Protein AF-A0A960V894-F1 (afdb_monomer)

Mean predicted aligned error: 13.28 Å

pLDDT: mean 76.88, std 22.73, range [35.38, 96.81]

Solvent-accessible surface area (backbone atoms only — not comparable to full-atom values): 5362 Å² total; per-residue (Å²): 136,83,82,76,87,77,82,86,88,78,90,79,91,83,80,86,87,90,86,88,84,77,73,67,67,68,56,49,56,51,51,36,50,52,32,41,54,51,19,45,75,71,58,40,31,44,65,46,97,83,51,54,31,38,32,39,60,54,103,63,78,44,74,48,73,46,79,50,74,67,46,54,55,51,49,15,52,52,34,47,70,73,75,107

Foldseek 3Di:
DDDDDDDDDDDDDDDDDDDPPDPPPVVVVVLLVVLLVVCCVVVQKDADPVSQKIWGPDVDIDIDGPPDVVVSVVSSVSSVVVVD

Nearest PDB structures (foldseek):
  5vfy-assembly2_D  TM=4.022E-01  e=5.514E-01  Clostridium perfringens
  6rmo-assembly1_D  TM=3.482E-01  e=7.193E-01  Plasmodium falciparum 3D7
  1ve3-assembly1_A-3  TM=4.683E-01  e=3.105E+00  Pyrococcus horikoshii

Radius of gyration: 23.85 Å; Cα contacts (8 Å, |Δi|>4): 69; chains: 1; bounding box: 37×62×56 Å

Sequence (84 aa):
MYENFMFFKKRTAIKIMTNKQTNTIQDNDSIFKTNIERGIKDKIIIFNDDSSKITYNCSRKYTTSFKNPEEKVRASYFVELVLD

Structure (mmCIF, N/CA/C/O backbone):
data_AF-A0A960V894-F1
#
_entry.id   AF-A0A960V894-F1
#
loop_
_atom_site.group_PDB
_atom_site.id
_atom_site.type_symbol
_atom_site.label_atom_id
_atom_site.label_alt_id
_atom_site.label_comp_id
_atom_site.label_asym_id
_atom_site.label_entity_id
_atom_site.label_seq_id
_atom_site.pdbx_PDB_ins_code
_atom_site.Cartn_x
_atom_site.Cartn_y
_atom_site.Cartn_z
_atom_site.occupancy
_atom_site.B_iso_or_equiv
_atom_site.auth_seq_id
_atom_site.auth_comp_id
_atom_site.auth_asym_id
_atom_site.auth_atom_id
_atom_site.pdbx_PDB_model_num
ATOM 1 N N . MET A 1 1 ? 22.560 49.814 -37.568 1.00 36.25 1 MET A N 1
ATOM 2 C CA . MET A 1 1 ? 22.103 48.824 -38.565 1.00 36.25 1 MET A CA 1
ATOM 3 C C . MET A 1 1 ? 23.060 47.643 -38.494 1.00 36.25 1 MET A C 1
ATOM 5 O O . MET A 1 1 ? 24.236 47.869 -38.258 1.00 36.25 1 MET A O 1
ATOM 9 N N . TYR A 1 2 ? 22.510 46.434 -38.520 1.00 36.06 2 TYR A N 1
ATOM 10 C CA . TYR A 1 2 ? 23.016 45.221 -37.877 1.00 36.06 2 TYR A CA 1
ATOM 11 C C . TYR A 1 2 ? 24.203 44.570 -38.589 1.00 36.06 2 TYR A C 1
ATOM 13 O O . TYR A 1 2 ? 24.152 44.345 -39.795 1.00 36.06 2 TYR A O 1
ATOM 21 N N . GLU A 1 3 ? 25.215 44.204 -37.801 1.00 43.00 3 GLU A N 1
ATOM 22 C CA . GLU A 1 3 ? 26.241 43.248 -38.203 1.00 43.00 3 GLU A CA 1
ATOM 23 C C . GLU A 1 3 ? 25.692 41.823 -38.177 1.00 43.00 3 GLU A C 1
ATOM 25 O O . GLU A 1 3 ? 24.854 41.445 -37.355 1.00 43.00 3 GLU A O 1
ATOM 30 N N . ASN A 1 4 ? 26.153 41.074 -39.167 1.00 38.78 4 ASN A N 1
ATOM 31 C CA . ASN A 1 4 ? 25.526 39.885 -39.699 1.00 38.78 4 ASN A CA 1
ATOM 32 C C . ASN A 1 4 ? 25.528 38.705 -38.727 1.00 38.78 4 ASN A C 1
ATOM 34 O O . ASN A 1 4 ? 26.549 38.323 -38.158 1.00 38.78 4 ASN A O 1
ATOM 38 N N . PHE A 1 5 ? 24.357 38.076 -38.644 1.00 41.62 5 PHE A N 1
ATOM 39 C CA . PHE A 1 5 ? 24.098 36.803 -37.988 1.00 41.62 5 PHE A CA 1
ATOM 40 C C . PHE A 1 5 ? 25.083 35.741 -38.505 1.00 41.62 5 PHE A C 1
ATOM 42 O O . PHE A 1 5 ? 25.057 35.318 -39.664 1.00 41.62 5 PHE A O 1
ATOM 49 N N . MET A 1 6 ? 26.009 35.372 -37.628 1.00 39.53 6 MET A N 1
ATOM 50 C CA . MET A 1 6 ? 27.154 34.518 -37.894 1.00 39.53 6 MET A CA 1
ATOM 51 C C . MET A 1 6 ? 26.714 33.068 -38.150 1.00 39.53 6 MET A C 1
ATOM 53 O O . MET A 1 6 ? 26.246 32.361 -37.266 1.00 39.53 6 MET A O 1
ATOM 57 N N . PHE A 1 7 ? 26.870 32.640 -39.400 1.00 35.38 7 PHE A N 1
ATOM 58 C CA . PHE A 1 7 ? 27.586 31.424 -39.797 1.00 35.38 7 PHE A CA 1
ATOM 59 C C . PHE A 1 7 ? 27.664 30.268 -38.765 1.00 35.38 7 PHE A C 1
ATOM 61 O O . PHE A 1 7 ? 28.588 30.204 -37.959 1.00 35.38 7 PHE A O 1
ATOM 68 N N . PHE A 1 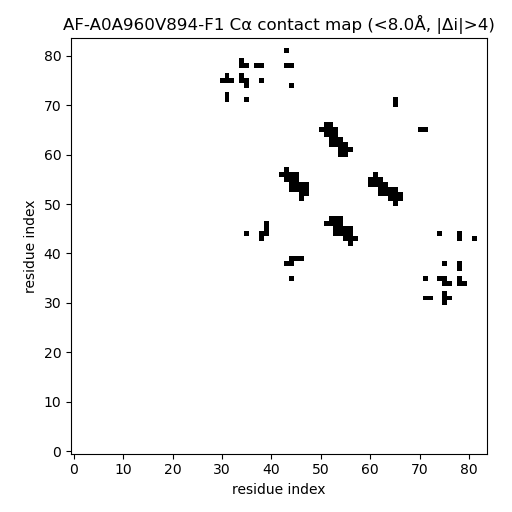8 ? 26.845 29.223 -38.941 1.00 36.91 8 PHE A N 1
ATOM 69 C CA . PHE A 1 8 ? 27.371 27.857 -38.825 1.00 36.91 8 PHE A CA 1
ATOM 70 C C . PHE A 1 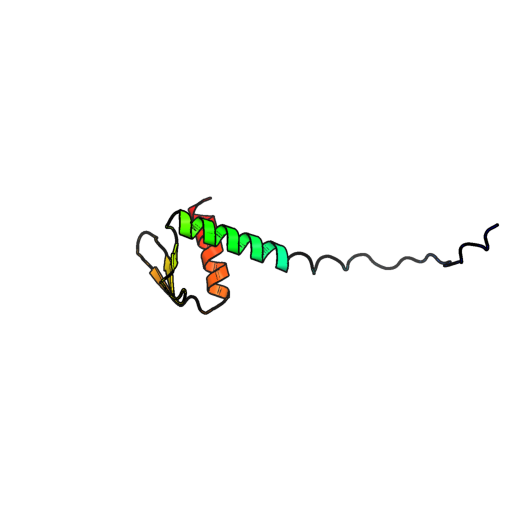8 ? 26.845 26.968 -39.953 1.00 36.91 8 PHE A C 1
ATOM 72 O O . PHE A 1 8 ? 25.723 26.468 -39.979 1.00 36.91 8 PHE A O 1
ATOM 79 N N . LYS A 1 9 ? 27.713 26.841 -40.951 1.00 44.47 9 LYS A N 1
ATOM 80 C CA . LYS A 1 9 ? 27.577 26.062 -42.173 1.00 44.47 9 LYS A CA 1
ATOM 81 C C . LYS A 1 9 ? 28.071 24.642 -41.873 1.00 44.47 9 LYS A C 1
ATOM 83 O O . LYS A 1 9 ? 29.249 24.491 -41.572 1.00 44.47 9 LYS A O 1
A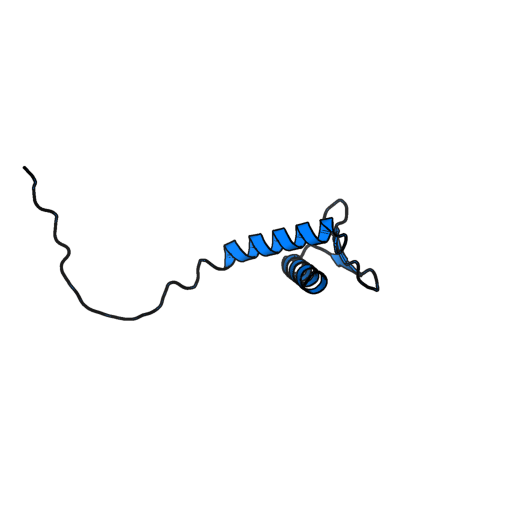TOM 88 N N . LYS A 1 10 ? 27.217 23.624 -42.037 1.00 39.50 10 LYS A N 1
ATOM 89 C CA . LYS A 1 10 ? 27.426 22.442 -42.913 1.00 39.50 10 LYS A CA 1
ATOM 90 C C . LYS A 1 10 ? 26.556 21.250 -42.489 1.00 39.50 10 LYS A C 1
ATOM 92 O O . LYS A 1 10 ? 26.699 20.675 -41.420 1.00 39.50 10 LYS A O 1
ATOM 97 N N . ARG A 1 11 ? 25.689 20.871 -43.427 1.00 49.03 11 ARG A N 1
ATOM 98 C CA . ARG A 1 11 ? 25.021 19.575 -43.565 1.00 49.03 11 ARG A CA 1
ATOM 99 C C . ARG A 1 11 ? 26.047 18.437 -43.551 1.00 49.03 11 ARG A C 1
ATOM 101 O O . ARG A 1 11 ? 26.966 18.527 -44.354 1.00 49.03 11 ARG A O 1
ATOM 108 N N . THR A 1 12 ? 25.806 17.364 -42.792 1.00 37.12 12 THR A N 1
ATOM 109 C CA . THR A 1 12 ? 25.947 15.969 -43.270 1.00 37.12 12 THR A CA 1
ATOM 110 C C . THR A 1 12 ? 25.331 14.995 -42.263 1.00 37.12 12 THR A C 1
ATOM 112 O O . THR A 1 12 ? 25.593 15.080 -41.070 1.00 37.12 12 THR A O 1
ATOM 115 N N . ALA A 1 13 ? 24.475 14.103 -42.758 1.00 50.09 13 ALA A N 1
ATOM 116 C CA . ALA A 1 13 ? 23.750 13.088 -42.002 1.00 50.09 13 ALA A CA 1
ATOM 117 C C . ALA A 1 13 ? 24.680 12.087 -41.300 1.00 50.09 13 ALA A C 1
ATOM 119 O O . ALA A 1 13 ? 25.642 11.666 -41.925 1.00 50.09 13 ALA A O 1
ATOM 120 N N . ILE A 1 14 ? 24.328 11.654 -40.079 1.00 41.84 14 ILE A N 1
ATOM 121 C CA . ILE A 1 14 ? 24.568 10.310 -39.513 1.00 41.84 14 ILE A CA 1
ATOM 122 C C . ILE A 1 14 ? 23.589 10.103 -38.330 1.00 41.84 14 ILE A C 1
ATOM 124 O O . ILE A 1 14 ? 23.656 10.791 -37.320 1.00 41.84 14 ILE A O 1
ATOM 128 N N . LYS A 1 15 ? 22.706 9.107 -38.500 1.00 42.12 15 LYS A N 1
ATOM 129 C CA . LYS A 1 15 ? 22.197 8.162 -37.484 1.00 42.12 15 LYS A CA 1
ATOM 130 C C . LYS A 1 15 ? 21.233 8.656 -36.385 1.00 42.12 15 LYS A C 1
ATOM 132 O O . LYS A 1 15 ? 21.602 9.082 -35.302 1.00 42.12 15 LYS A O 1
ATOM 137 N N . ILE A 1 16 ? 19.956 8.465 -36.708 1.00 50.09 16 ILE A N 1
ATOM 138 C CA . ILE A 1 16 ? 18.854 7.946 -35.880 1.00 50.09 16 ILE A CA 1
ATOM 139 C C . ILE A 1 16 ? 19.261 7.417 -34.478 1.00 50.09 16 ILE A C 1
ATOM 141 O O . ILE A 1 16 ? 20.153 6.580 -34.365 1.00 50.09 16 ILE A O 1
ATOM 145 N N . MET A 1 17 ? 18.462 7.813 -33.472 1.00 51.41 17 MET A N 1
ATOM 146 C CA . MET A 1 17 ? 18.284 7.231 -32.123 1.00 51.41 17 MET A CA 1
ATOM 147 C C . MET A 1 17 ? 19.392 7.430 -31.079 1.00 51.41 17 MET A C 1
ATOM 149 O O . MET A 1 17 ? 20.172 6.522 -30.840 1.00 51.41 17 MET A O 1
ATOM 153 N N . THR A 1 18 ? 19.289 8.512 -30.302 1.00 46.69 18 THR A N 1
ATOM 154 C CA . THR A 1 18 ? 19.527 8.493 -28.841 1.00 46.69 18 THR A CA 1
ATOM 155 C C . THR A 1 18 ? 18.796 9.667 -28.182 1.00 46.69 18 THR A C 1
ATOM 157 O O . THR A 1 18 ? 19.373 10.724 -27.972 1.00 46.69 18 THR A O 1
ATOM 160 N N . ASN A 1 19 ? 17.502 9.507 -27.900 1.00 51.47 19 ASN A N 1
ATOM 161 C CA . ASN A 1 19 ? 16.804 10.239 -26.832 1.00 51.47 19 ASN A CA 1
ATOM 162 C C . ASN A 1 19 ? 15.491 9.505 -26.517 1.00 51.47 19 ASN A C 1
ATOM 164 O O . ASN A 1 19 ? 14.398 9.958 -26.834 1.00 51.47 19 ASN A O 1
ATOM 168 N N . LYS A 1 20 ? 15.607 8.295 -25.960 1.00 49.78 20 LYS A N 1
ATOM 169 C CA . LYS A 1 20 ? 14.464 7.530 -25.426 1.00 49.78 20 LYS A CA 1
ATOM 170 C C . LYS A 1 20 ? 14.777 6.940 -24.049 1.00 49.78 20 LYS A C 1
ATOM 172 O O . LYS A 1 20 ? 14.280 5.876 -23.702 1.00 49.78 20 LYS A O 1
ATOM 177 N N . GLN A 1 21 ? 15.657 7.587 -23.285 1.00 50.25 21 GLN A N 1
ATOM 178 C CA . GLN A 1 21 ? 16.135 7.010 -22.030 1.00 50.25 21 GLN A CA 1
ATOM 179 C C . GLN A 1 21 ? 16.481 8.072 -20.986 1.00 50.25 21 GLN A C 1
ATOM 181 O O . GLN A 1 21 ? 17.565 8.060 -20.424 1.00 50.25 21 GLN A O 1
ATOM 186 N N . THR A 1 22 ? 15.553 8.998 -20.741 1.00 40.50 22 THR A N 1
ATOM 187 C CA . THR A 1 22 ? 15.602 9.900 -19.571 1.00 40.50 22 THR A CA 1
ATOM 188 C C . THR A 1 22 ? 14.222 10.289 -19.018 1.00 40.50 22 THR A C 1
ATOM 190 O O . THR A 1 22 ? 14.152 10.675 -17.860 1.00 40.50 22 THR A O 1
ATOM 193 N N . ASN A 1 23 ? 13.118 10.115 -19.762 1.00 47.09 23 ASN A N 1
ATOM 194 C CA . ASN A 1 23 ? 11.776 10.520 -19.294 1.00 47.09 23 ASN A CA 1
ATOM 195 C C . ASN A 1 23 ? 10.994 9.453 -18.501 1.00 47.09 23 ASN A C 1
ATOM 197 O O . ASN A 1 23 ? 9.977 9.770 -17.909 1.00 47.09 23 ASN A O 1
ATOM 201 N N . THR A 1 24 ? 11.429 8.192 -18.444 1.00 49.25 24 THR A N 1
ATOM 202 C CA . THR A 1 24 ? 10.592 7.115 -17.872 1.00 49.25 24 THR A CA 1
ATOM 203 C C . THR A 1 24 ? 10.691 6.962 -16.353 1.00 49.25 24 THR A C 1
ATOM 205 O O . THR A 1 24 ? 9.825 6.338 -15.754 1.00 49.25 24 THR A O 1
ATOM 208 N N . ILE A 1 25 ? 11.734 7.476 -15.698 1.00 52.00 25 ILE A N 1
ATOM 209 C CA . ILE A 1 25 ? 11.960 7.206 -14.265 1.00 52.00 25 ILE A CA 1
ATOM 210 C C . ILE A 1 25 ? 11.124 8.146 -13.381 1.00 52.00 25 ILE A C 1
ATOM 212 O O . ILE A 1 25 ? 10.564 7.701 -12.384 1.00 52.00 25 ILE A O 1
ATOM 216 N N . GLN A 1 26 ? 10.976 9.416 -13.772 1.00 51.88 26 GLN A N 1
ATOM 217 C CA . GLN A 1 26 ? 10.185 10.394 -13.011 1.00 51.88 26 GLN A CA 1
ATOM 218 C C . GLN A 1 26 ? 8.674 10.140 -13.095 1.00 51.88 26 GLN A C 1
ATOM 220 O O . GLN A 1 26 ? 7.983 10.277 -12.087 1.00 51.88 26 GLN A O 1
ATOM 225 N N . ASP A 1 27 ? 8.170 9.709 -14.254 1.00 59.84 27 ASP A N 1
ATOM 226 C CA . ASP A 1 27 ? 6.735 9.472 -14.451 1.00 59.84 27 ASP A CA 1
ATOM 227 C C . ASP A 1 27 ? 6.224 8.303 -13.593 1.00 59.84 27 ASP A C 1
ATOM 229 O O . ASP A 1 27 ? 5.179 8.406 -12.944 1.00 59.84 27 ASP A O 1
ATOM 233 N N . ASN A 1 28 ? 7.005 7.220 -13.512 1.00 67.69 28 ASN A N 1
ATOM 234 C CA . ASN A 1 28 ? 6.640 6.015 -12.763 1.00 67.69 28 ASN A CA 1
ATOM 235 C C . ASN A 1 28 ? 6.575 6.247 -11.251 1.00 67.69 28 ASN A C 1
ATOM 237 O O . ASN A 1 28 ? 5.698 5.704 -10.583 1.00 67.69 28 ASN A O 1
ATOM 241 N N . ASP A 1 29 ? 7.455 7.084 -10.700 1.00 76.06 29 ASP A N 1
ATOM 242 C CA . ASP A 1 29 ? 7.423 7.394 -9.270 1.00 76.06 29 ASP A CA 1
ATOM 243 C C . ASP A 1 29 ? 6.132 8.117 -8.862 1.00 76.06 29 ASP A C 1
ATOM 245 O O . ASP A 1 29 ? 5.625 7.888 -7.757 1.00 76.06 29 ASP A O 1
ATOM 249 N N . SER A 1 30 ? 5.578 8.943 -9.758 1.00 83.25 30 SER A N 1
ATOM 250 C CA . SER A 1 30 ? 4.282 9.591 -9.542 1.00 83.25 30 SER A CA 1
ATOM 251 C C . SER A 1 30 ? 3.135 8.577 -9.559 1.00 83.25 30 SER A C 1
ATOM 253 O O . SER A 1 30 ? 2.313 8.583 -8.644 1.00 83.25 30 SER A O 1
ATOM 255 N N . ILE A 1 31 ? 3.144 7.638 -10.514 1.00 88.00 31 ILE A N 1
ATOM 256 C CA . ILE A 1 31 ? 2.126 6.586 -10.654 1.00 88.00 31 ILE A CA 1
ATOM 257 C C . ILE A 1 31 ? 2.134 5.678 -9.426 1.00 88.00 31 ILE A C 1
ATOM 259 O O . ILE A 1 31 ? 1.090 5.449 -8.815 1.00 88.00 31 ILE A O 1
ATOM 263 N N . PHE A 1 32 ? 3.318 5.224 -9.003 1.00 90.44 32 PHE A N 1
ATOM 264 C CA . PHE A 1 32 ? 3.455 4.391 -7.813 1.00 90.44 32 PHE A CA 1
ATOM 265 C C . PHE A 1 32 ? 2.915 5.097 -6.575 1.00 90.44 32 PHE A C 1
ATOM 267 O O . PHE A 1 32 ? 2.184 4.495 -5.794 1.00 90.44 32 PHE A O 1
ATOM 274 N N . LYS A 1 33 ? 3.235 6.382 -6.394 1.00 90.69 33 LYS A N 1
ATOM 275 C CA . LYS A 1 33 ? 2.724 7.158 -5.263 1.00 90.69 33 LYS A CA 1
ATOM 276 C C . LYS A 1 33 ? 1.197 7.264 -5.302 1.00 90.69 33 LYS A C 1
ATOM 278 O O . LYS A 1 33 ? 0.555 6.987 -4.293 1.00 90.69 33 LYS A O 1
ATOM 283 N N . THR A 1 34 ? 0.622 7.598 -6.455 1.00 93.50 34 THR A N 1
ATOM 284 C CA . THR A 1 34 ? -0.832 7.701 -6.627 1.00 93.50 34 THR A CA 1
ATOM 285 C C . THR A 1 34 ? -1.535 6.377 -6.344 1.00 93.50 34 THR A C 1
ATOM 287 O O . THR A 1 34 ? -2.532 6.357 -5.625 1.00 93.50 34 THR A O 1
ATOM 290 N N . ASN A 1 35 ? -1.009 5.262 -6.848 1.00 94.19 35 ASN A N 1
ATOM 291 C CA . ASN A 1 35 ? -1.585 3.942 -6.604 1.00 94.19 35 ASN A CA 1
ATOM 292 C C . ASN A 1 35 ? -1.506 3.564 -5.121 1.00 94.19 35 ASN A C 1
ATOM 294 O O . ASN A 1 35 ? -2.492 3.104 -4.555 1.00 94.19 35 ASN A O 1
ATOM 298 N N . ILE A 1 36 ? -0.384 3.833 -4.451 1.00 93.56 36 ILE A N 1
ATOM 299 C CA . ILE A 1 36 ? -0.256 3.608 -3.005 1.00 93.56 36 ILE A CA 1
ATOM 300 C C . ILE A 1 36 ? -1.283 4.439 -2.223 1.00 9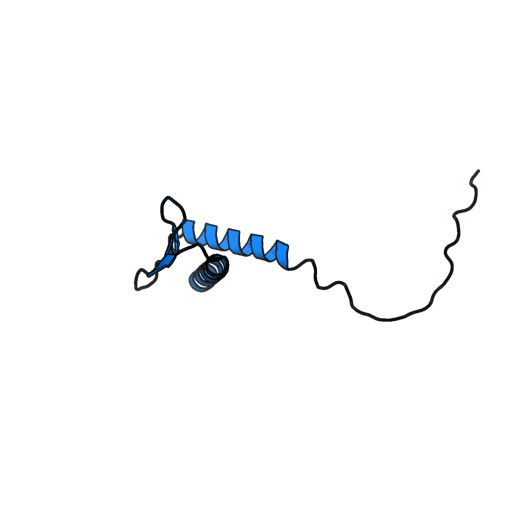3.56 36 ILE A C 1
ATOM 302 O O . ILE A 1 36 ? -1.980 3.903 -1.366 1.00 93.56 36 ILE A O 1
ATOM 306 N N . GLU A 1 37 ? -1.419 5.730 -2.528 1.00 94.62 37 GLU A N 1
ATOM 307 C CA . GLU A 1 37 ? -2.386 6.615 -1.866 1.00 94.62 37 GLU A CA 1
ATOM 308 C C . GLU A 1 37 ? -3.832 6.141 -2.066 1.00 94.62 37 GLU A C 1
ATOM 310 O O . GLU A 1 37 ? -4.606 6.090 -1.105 1.00 94.62 37 GLU A O 1
ATOM 315 N N . ARG A 1 38 ? -4.187 5.723 -3.289 1.00 95.38 38 ARG A N 1
ATOM 316 C CA . ARG A 1 38 ? -5.487 5.099 -3.593 1.00 95.38 38 ARG A CA 1
ATOM 317 C C . ARG A 1 38 ? -5.698 3.833 -2.765 1.00 95.38 38 ARG A C 1
ATOM 319 O O . ARG A 1 38 ? -6.732 3.685 -2.122 1.00 95.38 38 ARG A O 1
ATOM 326 N N . GLY A 1 39 ? -4.693 2.965 -2.704 1.00 95.00 39 GLY A N 1
ATOM 327 C CA . GLY A 1 39 ? -4.758 1.713 -1.955 1.00 95.00 39 GLY A CA 1
ATOM 328 C C . GLY A 1 39 ? -4.933 1.905 -0.450 1.00 95.00 39 GLY A C 1
ATOM 329 O O . GLY A 1 39 ? -5.649 1.129 0.182 1.00 95.00 39 GLY A O 1
ATOM 330 N N . ILE A 1 40 ? -4.316 2.943 0.126 1.00 95.62 40 ILE A N 1
ATOM 331 C CA . ILE A 1 40 ? -4.515 3.321 1.534 1.00 95.62 40 ILE A CA 1
ATOM 332 C C . ILE A 1 40 ? -5.950 3.809 1.747 1.00 95.62 40 ILE A C 1
ATOM 334 O O . ILE A 1 40 ? -6.621 3.374 2.685 1.00 95.62 40 ILE A O 1
ATOM 338 N N . LYS A 1 41 ? -6.433 4.697 0.870 1.00 95.69 41 LYS A N 1
ATOM 339 C CA . LYS A 1 41 ? -7.787 5.261 0.940 1.00 95.69 41 LYS A CA 1
ATOM 340 C C . LYS A 1 41 ? -8.861 4.171 0.893 1.00 95.69 41 LYS A C 1
ATOM 342 O O . LYS A 1 41 ? -9.778 4.187 1.714 1.00 95.69 41 LYS A O 1
ATOM 347 N N . ASP A 1 42 ? -8.700 3.203 -0.004 1.00 95.12 42 ASP A N 1
ATOM 348 C CA . ASP A 1 42 ? -9.651 2.106 -0.208 1.00 95.12 42 ASP A CA 1
ATOM 349 C C . ASP A 1 42 ? -9.420 0.934 0.764 1.00 95.12 42 ASP A C 1
ATOM 351 O O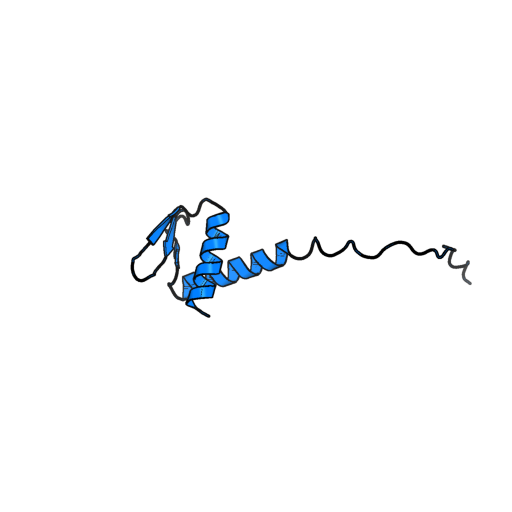 . ASP A 1 42 ? -10.111 -0.082 0.711 1.00 95.12 42 ASP A O 1
ATOM 355 N N . LYS A 1 43 ? -8.467 1.080 1.699 1.00 94.94 43 LYS A N 1
ATOM 356 C CA . LYS A 1 43 ? -8.080 0.068 2.696 1.00 94.94 43 LYS A CA 1
ATOM 357 C C . LYS A 1 43 ? -7.654 -1.265 2.067 1.00 94.94 43 LYS A C 1
ATOM 359 O O . LYS A 1 43 ? -7.792 -2.310 2.700 1.00 94.94 43 LYS A O 1
ATOM 364 N N . ILE A 1 44 ? -7.108 -1.237 0.854 1.00 95.69 44 ILE A N 1
ATOM 365 C CA . ILE A 1 44 ? -6.499 -2.390 0.168 1.00 95.69 44 ILE A CA 1
ATOM 366 C C . ILE A 1 44 ? -5.119 -2.680 0.765 1.00 95.69 44 ILE A C 1
ATOM 368 O O . ILE A 1 44 ? -4.741 -3.837 0.959 1.00 95.69 44 ILE A O 1
ATOM 372 N N . ILE A 1 45 ? -4.391 -1.620 1.121 1.00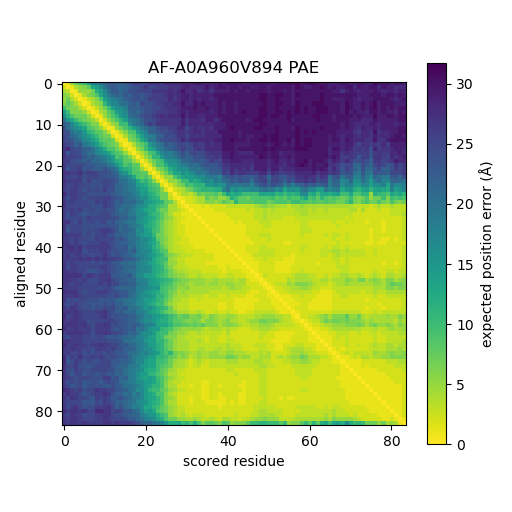 96.50 45 ILE A N 1
ATOM 373 C CA . ILE A 1 45 ? -3.131 -1.687 1.860 1.00 96.50 45 ILE A CA 1
ATOM 374 C C . ILE A 1 45 ? -3.198 -0.808 3.108 1.00 96.50 45 ILE A C 1
ATOM 376 O O . ILE A 1 45 ? -3.873 0.219 3.131 1.00 96.50 45 ILE A O 1
ATOM 380 N N . ILE A 1 46 ? -2.502 -1.218 4.163 1.00 96.00 46 ILE A N 1
ATOM 381 C CA . ILE A 1 46 ? -2.427 -0.501 5.438 1.00 96.00 46 ILE A CA 1
ATOM 382 C C . ILE A 1 46 ? -0.972 -0.470 5.887 1.00 96.00 46 ILE A C 1
ATOM 384 O O . ILE A 1 46 ? -0.330 -1.515 5.989 1.00 96.00 46 ILE A O 1
ATOM 388 N N . PHE A 1 47 ? -0.462 0.715 6.199 1.00 95.44 47 PHE A N 1
ATOM 389 C CA . PHE A 1 47 ? 0.836 0.869 6.849 1.00 95.44 47 PHE A CA 1
ATOM 390 C C . PHE A 1 47 ? 0.679 0.842 8.368 1.00 95.44 47 PHE A C 1
ATOM 392 O O . PHE A 1 47 ? -0.371 1.206 8.896 1.00 95.44 47 PHE A O 1
ATOM 399 N N . ASN A 1 48 ? 1.714 0.394 9.075 1.00 94.44 48 ASN A N 1
ATOM 400 C CA . ASN A 1 48 ? 1.806 0.654 10.511 1.00 94.44 48 ASN A CA 1
ATOM 401 C C . ASN A 1 48 ? 2.179 2.121 10.780 1.00 94.44 48 ASN A C 1
ATOM 403 O O . ASN A 1 48 ? 2.581 2.837 9.864 1.00 94.44 48 ASN A O 1
ATOM 407 N N . ASP A 1 49 ? 2.106 2.529 12.047 1.00 91.69 49 ASP A N 1
ATOM 408 C CA . ASP A 1 49 ? 2.340 3.915 12.476 1.00 91.69 49 ASP A CA 1
ATOM 409 C C . ASP A 1 49 ? 3.696 4.471 12.005 1.00 91.69 49 ASP A C 1
ATOM 411 O O . ASP A 1 49 ? 3.776 5.594 11.516 1.00 91.69 49 ASP A O 1
ATOM 415 N N . ASP A 1 50 ? 4.749 3.648 12.048 1.00 92.81 50 ASP A N 1
ATOM 416 C CA . ASP A 1 50 ? 6.098 4.044 11.625 1.00 92.81 50 ASP A CA 1
ATOM 417 C C . ASP A 1 50 ? 6.370 3.828 10.125 1.00 92.81 50 ASP A C 1
ATOM 419 O O . ASP A 1 50 ? 7.509 3.972 9.677 1.00 92.81 50 ASP A O 1
ATOM 423 N N . SER A 1 51 ? 5.380 3.399 9.333 1.00 88.06 51 SER A N 1
ATOM 424 C CA . SER A 1 51 ? 5.508 3.009 7.913 1.00 88.06 51 SER A CA 1
ATOM 425 C C . SER A 1 51 ? 6.564 1.930 7.602 1.00 88.06 51 SER A C 1
ATOM 427 O O . SER A 1 51 ? 6.901 1.672 6.449 1.00 88.06 51 SER A O 1
ATOM 429 N N . SER A 1 52 ? 7.077 1.247 8.627 1.00 93.56 52 SER A N 1
ATOM 430 C CA . SER A 1 52 ? 8.091 0.195 8.509 1.00 93.56 52 SER A CA 1
ATOM 431 C C . SER A 1 52 ? 7.534 -1.151 8.042 1.00 93.56 52 SER A C 1
ATOM 433 O O . SER A 1 52 ? 8.299 -2.030 7.633 1.00 93.56 52 SER A O 1
ATOM 435 N N . LYS A 1 53 ? 6.213 -1.333 8.102 1.00 96.00 53 LYS A N 1
ATOM 436 C CA . LYS A 1 53 ? 5.499 -2.523 7.642 1.00 96.00 53 LYS A CA 1
ATOM 437 C C . LYS A 1 53 ? 4.278 -2.128 6.826 1.00 96.00 53 LYS A C 1
ATOM 439 O O . LYS A 1 53 ? 3.583 -1.170 7.152 1.00 96.00 53 LYS A O 1
ATOM 444 N N . ILE A 1 54 ? 3.993 -2.938 5.817 1.00 96.44 54 ILE A N 1
ATOM 445 C CA . ILE A 1 54 ? 2.791 -2.850 4.996 1.00 96.44 54 ILE A CA 1
ATOM 446 C C . ILE A 1 54 ? 1.966 -4.123 5.185 1.00 96.44 54 ILE A C 1
ATOM 448 O O . ILE A 1 54 ? 2.507 -5.226 5.275 1.00 96.44 54 ILE A O 1
ATOM 452 N N . THR A 1 55 ? 0.652 -3.963 5.275 1.00 96.81 55 THR A N 1
ATOM 453 C CA . THR A 1 55 ? -0.328 -5.044 5.339 1.00 96.81 55 THR A CA 1
ATOM 454 C C . THR A 1 55 ? -1.228 -4.976 4.123 1.00 96.81 55 THR A C 1
ATOM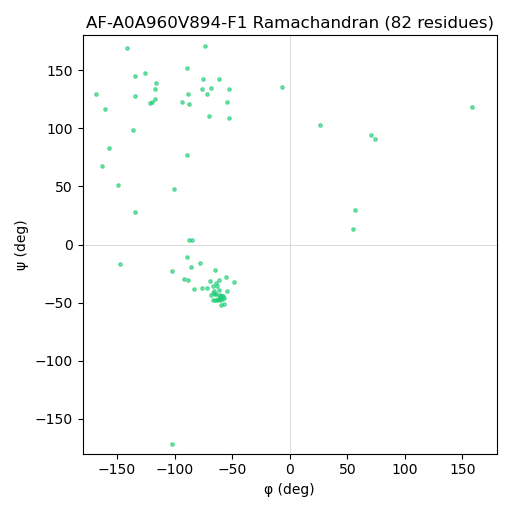 456 O O . THR A 1 55 ? -1.857 -3.954 3.875 1.00 96.81 55 THR A O 1
ATOM 459 N N . TYR A 1 56 ? -1.315 -6.082 3.401 1.00 96.19 56 TYR A N 1
ATOM 460 C CA . TYR A 1 56 ? -2.189 -6.275 2.260 1.00 96.19 56 TYR A CA 1
ATOM 461 C C . TYR A 1 56 ? -3.496 -6.916 2.726 1.00 96.19 56 TYR A C 1
ATOM 463 O O . TYR A 1 56 ? -3.492 -7.999 3.324 1.00 96.19 56 TYR A O 1
ATOM 471 N N . ASN A 1 57 ? -4.616 -6.250 2.454 1.00 93.69 57 ASN A N 1
ATOM 472 C CA . ASN A 1 57 ? -5.955 -6.758 2.727 1.00 93.69 57 ASN A CA 1
ATOM 473 C C . ASN A 1 57 ? -6.459 -7.561 1.526 1.00 93.69 57 ASN A C 1
ATOM 475 O O . ASN A 1 57 ? -7.282 -7.104 0.740 1.00 93.69 57 ASN A O 1
ATOM 479 N N . CYS A 1 58 ? -5.955 -8.783 1.398 1.00 86.62 58 CYS A N 1
ATOM 480 C CA . CYS A 1 58 ? -6.545 -9.812 0.548 1.00 86.62 58 CYS A CA 1
ATOM 481 C C . CYS A 1 58 ? -7.333 -10.822 1.401 1.00 86.62 58 CYS A C 1
ATOM 483 O O . CYS A 1 58 ? -7.524 -10.619 2.604 1.00 86.62 58 CYS A O 1
ATOM 485 N N . SER A 1 59 ? -7.792 -11.920 0.789 1.00 87.94 59 SER A N 1
ATOM 486 C CA . SER A 1 59 ? -8.549 -12.987 1.470 1.00 87.94 59 SER A CA 1
ATOM 487 C C . SER A 1 59 ? -7.896 -13.455 2.777 1.00 87.94 59 SER A C 1
ATOM 489 O O . SER A 1 59 ? -8.588 -13.773 3.743 1.00 87.94 59 SER A O 1
ATOM 491 N N . ARG A 1 60 ? -6.560 -13.425 2.840 1.00 90.81 60 ARG A N 1
ATOM 492 C CA . ARG A 1 60 ? -5.780 -13.560 4.067 1.00 90.81 60 ARG A CA 1
ATOM 493 C C . ARG A 1 60 ? -4.910 -12.325 4.255 1.00 90.81 60 ARG A C 1
ATOM 495 O O . ARG A 1 60 ? -4.042 -12.073 3.432 1.00 90.81 60 ARG A O 1
ATOM 502 N N . LYS A 1 61 ? -5.060 -11.621 5.381 1.00 92.56 61 LYS A N 1
ATOM 503 C CA . LYS A 1 61 ? -4.172 -10.500 5.723 1.00 92.56 61 LYS A CA 1
ATOM 504 C C . LYS A 1 61 ? -2.711 -10.946 5.689 1.00 92.56 61 LYS A C 1
ATOM 506 O O . LYS A 1 61 ? -2.328 -11.875 6.404 1.00 92.56 61 LYS A O 1
ATOM 511 N N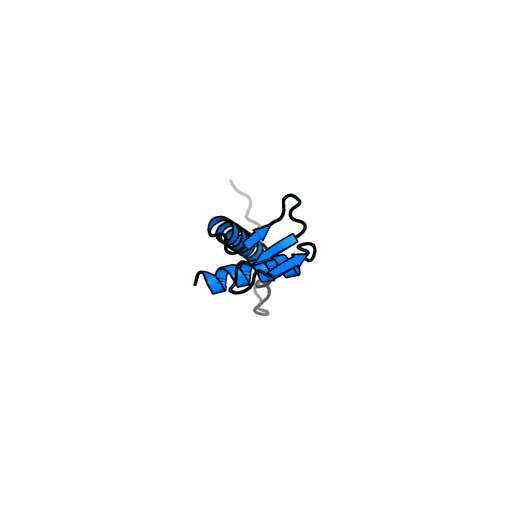 . TYR A 1 62 ? -1.917 -10.274 4.866 1.00 94.44 62 TYR A N 1
ATOM 512 C CA . TYR A 1 62 ? -0.492 -10.536 4.714 1.00 94.44 62 TYR A CA 1
ATOM 513 C C . TYR A 1 62 ? 0.293 -9.281 5.080 1.00 94.44 62 TYR A C 1
ATOM 515 O O . TYR A 1 62 ? 0.082 -8.229 4.486 1.00 94.44 62 TYR A O 1
ATOM 523 N N . THR A 1 63 ? 1.195 -9.386 6.054 1.00 95.31 63 THR A N 1
ATOM 524 C CA . THR A 1 63 ? 2.010 -8.262 6.529 1.00 95.31 63 THR A CA 1
ATOM 525 C C . THR A 1 63 ? 3.480 -8.545 6.274 1.00 95.31 63 THR A C 1
ATOM 527 O O . THR A 1 63 ? 3.976 -9.617 6.617 1.00 95.31 63 THR A O 1
ATOM 530 N N . THR A 1 64 ? 4.194 -7.564 5.730 1.00 95.44 64 THR A N 1
ATOM 531 C CA . THR A 1 64 ? 5.632 -7.651 5.458 1.00 95.44 64 THR A CA 1
ATOM 532 C C . THR A 1 64 ? 6.342 -6.328 5.757 1.00 95.44 64 THR A C 1
ATOM 534 O O . THR A 1 64 ? 5.713 -5.304 6.022 1.00 95.44 64 THR A O 1
ATOM 537 N N . SER A 1 65 ? 7.672 -6.358 5.766 1.00 94.75 65 SER A N 1
ATOM 538 C CA . SER A 1 65 ? 8.529 -5.187 5.966 1.00 94.75 65 SER A CA 1
ATOM 539 C C . SER A 1 65 ? 8.508 -4.277 4.735 1.00 94.75 65 SER A C 1
ATOM 541 O O . SER A 1 65 ? 8.797 -4.732 3.632 1.00 94.75 65 SER A O 1
ATOM 543 N N . PHE A 1 66 ? 8.260 -2.981 4.929 1.00 93.06 66 PHE A N 1
ATOM 544 C CA . PHE A 1 66 ? 8.275 -1.953 3.881 1.00 93.06 66 PHE A CA 1
ATOM 545 C C . PHE A 1 66 ? 9.590 -1.157 3.895 1.00 93.06 66 PHE A C 1
ATOM 547 O O . PHE A 1 66 ? 9.620 0.067 3.929 1.00 93.06 66 PHE A O 1
ATOM 554 N N . LYS A 1 67 ? 10.719 -1.867 3.949 1.00 90.69 67 LYS A N 1
ATOM 555 C CA . LYS A 1 67 ? 12.061 -1.252 3.935 1.00 90.69 67 LYS A CA 1
ATOM 556 C C . LYS A 1 67 ? 12.747 -1.343 2.575 1.00 90.69 67 LYS A C 1
ATOM 558 O O . LYS A 1 67 ? 13.660 -0.575 2.299 1.00 90.69 67 LYS A O 1
ATOM 563 N N . ASN A 1 68 ? 12.338 -2.307 1.753 1.00 90.00 68 ASN A N 1
ATOM 564 C CA . ASN A 1 68 ? 12.911 -2.530 0.433 1.00 90.00 68 ASN A CA 1
ATOM 565 C C . ASN A 1 68 ? 12.157 -1.664 -0.596 1.00 90.00 68 ASN A C 1
ATOM 567 O O . ASN A 1 68 ? 10.926 -1.742 -0.631 1.00 90.00 68 ASN A O 1
ATOM 571 N N . PRO A 1 69 ? 12.843 -0.878 -1.449 1.00 88.38 69 PRO A N 1
ATOM 572 C CA . PRO A 1 69 ? 12.197 -0.147 -2.542 1.00 88.38 69 PRO A CA 1
ATOM 573 C C . PRO A 1 69 ? 11.375 -1.040 -3.486 1.00 88.38 69 PRO A C 1
ATOM 575 O O . PRO A 1 69 ? 10.376 -0.582 -4.034 1.00 88.38 69 PRO A O 1
ATOM 578 N N . GLU A 1 70 ? 11.718 -2.321 -3.637 1.00 90.75 70 GLU A N 1
ATOM 579 C CA . GLU A 1 70 ? 10.916 -3.280 -4.413 1.00 90.75 70 GLU A CA 1
ATOM 580 C C . GLU A 1 70 ? 9.505 -3.464 -3.840 1.00 90.75 70 GLU A C 1
ATOM 582 O O . GLU A 1 70 ? 8.555 -3.701 -4.585 1.00 90.75 70 GLU A O 1
ATOM 587 N N . GLU A 1 71 ? 9.340 -3.315 -2.522 1.00 93.50 71 GLU A N 1
ATOM 588 C CA . GLU A 1 71 ? 8.035 -3.441 -1.876 1.00 93.50 71 GLU A CA 1
ATOM 589 C C . GLU A 1 71 ? 7.108 -2.279 -2.261 1.00 93.50 71 GLU A C 1
ATOM 591 O O . GLU A 1 71 ? 5.908 -2.487 -2.410 1.00 93.50 71 GLU A O 1
ATOM 596 N N . LYS A 1 72 ? 7.650 -1.077 -2.515 1.00 92.25 72 LYS A N 1
ATOM 597 C CA . L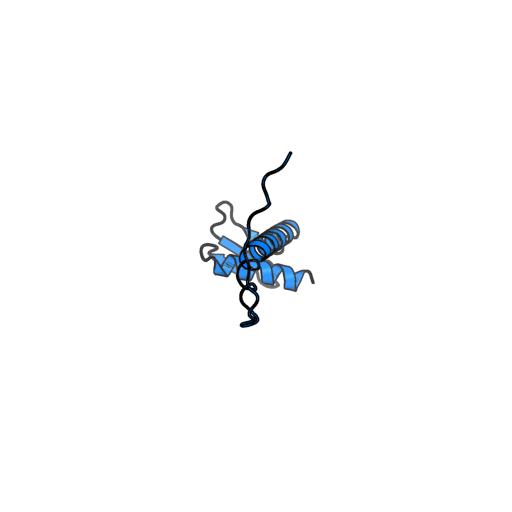YS A 1 72 ? 6.884 0.064 -3.054 1.00 92.25 72 LYS A CA 1
ATOM 598 C C . LYS A 1 72 ? 6.295 -0.274 -4.423 1.00 92.25 72 LYS A C 1
ATOM 600 O O . LYS A 1 72 ? 5.118 -0.025 -4.671 1.00 92.25 72 LYS A O 1
ATOM 605 N N . VAL A 1 73 ? 7.115 -0.861 -5.293 1.00 93.12 73 VAL A N 1
ATOM 606 C CA . VAL A 1 73 ? 6.706 -1.266 -6.644 1.00 93.12 73 VAL A CA 1
ATOM 607 C C . VAL A 1 73 ? 5.644 -2.363 -6.563 1.00 93.12 73 VAL A C 1
ATOM 609 O O . VAL A 1 73 ? 4.585 -2.243 -7.177 1.00 93.12 73 VAL A O 1
ATOM 612 N N . ARG A 1 74 ? 5.876 -3.392 -5.738 1.00 94.00 74 ARG A N 1
ATOM 613 C CA . ARG A 1 74 ? 4.914 -4.477 -5.494 1.00 94.00 74 ARG A CA 1
ATOM 614 C C . ARG A 1 74 ? 3.572 -3.952 -4.989 1.00 94.00 74 ARG A C 1
ATOM 616 O O . ARG A 1 74 ? 2.535 -4.367 -5.496 1.00 94.00 74 ARG A O 1
ATOM 623 N N . ALA A 1 75 ? 3.593 -3.039 -4.024 1.00 94.62 75 ALA A N 1
ATOM 624 C CA . ALA A 1 75 ? 2.384 -2.477 -3.449 1.00 94.62 75 ALA A CA 1
ATOM 625 C C . ALA A 1 75 ? 1.584 -1.648 -4.461 1.00 94.62 75 ALA A C 1
ATOM 627 O O . ALA A 1 75 ? 0.366 -1.790 -4.517 1.00 94.62 75 ALA A O 1
ATOM 628 N N . SER A 1 76 ? 2.252 -0.864 -5.312 1.00 94.44 76 SER A N 1
ATOM 629 C CA . SER A 1 76 ? 1.582 -0.166 -6.415 1.00 94.44 76 SER A CA 1
ATOM 630 C C . SER A 1 76 ? 0.887 -1.138 -7.368 1.00 94.44 76 SER A C 1
ATOM 632 O O . SER A 1 76 ? -0.300 -0.975 -7.634 1.00 94.44 76 SER A O 1
ATOM 634 N N . TYR A 1 77 ? 1.611 -2.148 -7.862 1.00 94.50 77 TYR A N 1
ATOM 635 C CA . TYR A 1 77 ? 1.043 -3.132 -8.788 1.00 94.50 77 TYR A CA 1
ATOM 636 C C . TYR A 1 77 ? -0.112 -3.908 -8.167 1.00 94.50 77 TYR A C 1
ATOM 638 O O . TYR A 1 77 ? -1.104 -4.177 -8.831 1.00 94.50 77 TYR A O 1
ATOM 646 N N . PHE A 1 78 ? 0.001 -4.262 -6.888 1.00 94.56 78 PHE A N 1
ATOM 647 C CA . PHE A 1 78 ? -1.080 -4.936 -6.186 1.00 94.56 78 PHE A CA 1
ATOM 648 C C . PHE A 1 78 ? -2.349 -4.082 -6.144 1.00 94.56 78 PHE A C 1
ATOM 650 O O . PHE A 1 78 ? -3.426 -4.596 -6.410 1.00 94.56 78 PHE A O 1
ATOM 657 N N . VAL A 1 79 ? -2.231 -2.789 -5.825 1.00 94.81 79 VAL A N 1
ATOM 658 C CA . VAL A 1 79 ? -3.395 -1.895 -5.786 1.00 94.81 79 VAL A CA 1
ATOM 659 C C . VAL A 1 79 ? -4.019 -1.733 -7.170 1.00 94.81 79 VAL A C 1
ATOM 661 O O . VAL A 1 79 ? -5.238 -1.784 -7.280 1.00 94.81 79 VAL A O 1
ATOM 664 N N . GLU A 1 80 ? -3.196 -1.573 -8.206 1.00 93.12 80 GLU A N 1
ATOM 665 C CA . GLU A 1 80 ? -3.651 -1.486 -9.597 1.00 93.12 80 GLU A CA 1
ATOM 666 C C . GLU A 1 80 ? -4.459 -2.730 -9.992 1.00 93.12 80 GLU A C 1
ATOM 668 O O . GLU A 1 80 ? -5.612 -2.600 -10.375 1.00 93.12 80 GLU A O 1
ATOM 673 N N . LEU A 1 81 ? -3.922 -3.933 -9.754 1.00 92.75 81 LEU A N 1
ATOM 674 C CA . LEU A 1 81 ? -4.585 -5.210 -10.066 1.00 92.75 81 LEU A CA 1
ATOM 675 C C . LEU A 1 81 ? -5.867 -5.488 -9.268 1.00 92.75 81 LEU A C 1
ATOM 677 O O . LEU A 1 81 ? -6.635 -6.375 -9.629 1.00 92.75 81 LEU A O 1
ATOM 681 N N . VAL A 1 82 ? -6.040 -4.847 -8.112 1.00 92.00 82 VAL A N 1
ATOM 682 C CA . VAL A 1 82 ? -7.240 -5.025 -7.282 1.00 92.00 82 VAL A CA 1
ATOM 683 C C . VAL A 1 82 ? -8.339 -4.044 -7.688 1.00 92.00 82 VAL A C 1
ATOM 685 O O . VAL A 1 82 ? -9.516 -4.357 -7.509 1.00 92.00 82 VAL A O 1
ATOM 688 N N . LEU A 1 83 ? -7.969 -2.860 -8.179 1.00 87.56 83 LEU A N 1
ATOM 689 C CA . LEU A 1 83 ? -8.910 -1.802 -8.542 1.00 87.56 83 LEU A CA 1
ATOM 690 C C . LEU A 1 83 ? -9.349 -1.843 -10.010 1.00 87.56 83 LEU A C 1
ATOM 692 O O . LEU A 1 83 ? -10.474 -1.418 -10.276 1.00 87.56 83 LEU A O 1
ATOM 696 N N . ASP A 1 84 ? -8.499 -2.334 -10.915 1.00 77.31 84 ASP A N 1
ATOM 697 C CA . ASP A 1 84 ? -8.748 -2.441 -12.362 1.00 77.31 84 ASP A CA 1
ATOM 698 C C . ASP A 1 84 ? -8.810 -3.911 -12.822 1.00 77.31 84 ASP A C 1
ATOM 700 O O . ASP A 1 84 ? -9.699 -4.228 -13.650 1.00 77.31 84 ASP A O 1
#

Secondary structure (DSSP, 8-state):
-PPP---------------SSSSHHHHHHHHHHHHHHHHHHTTSEEE-TTSSEEEE-SSS-EEEE--SHHHHHHHHHHHHHHH-